Protein AF-A0A1I8GS49-F1 (afdb_monomer)

Foldseek 3Di:
DALLVQLQVCLCVVDDDPPDGDPVCSVVSSVVSSCCVVCVCVVPVD

InterPro domains:
  IPR000198 Rho GTPase-activating protein domain [PS50238] (1-44)
  IPR008936 Rho GTPase activation protein [G3DSA:1.10.555.10] (1-46)
  IPR008936 Rho GTPase activation protein [SSF483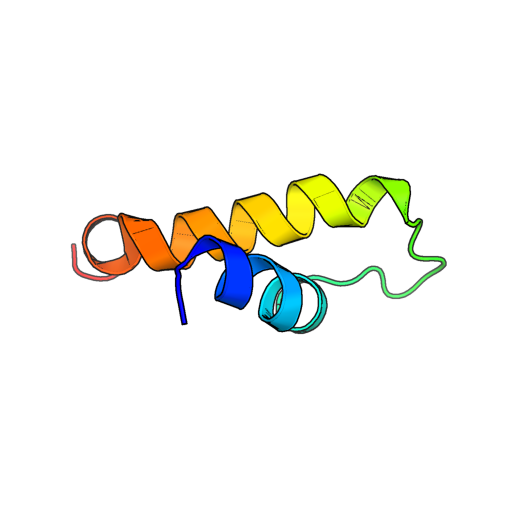50] (1-44)

Radius of gyration: 11.34 Å; Cα contacts (8 Å, |Δi|>4): 41; chains: 1; bounding box: 34×13×27 Å

Seq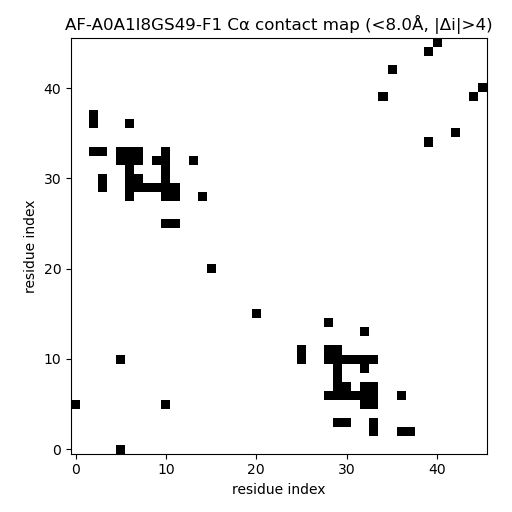uence (46 aa):
MTAVNLGIVFGPNLIWSRQQASLTVMKPINCFAQLLISDYAQIFLR

Solvent-accessible surface area (backbone atoms only — not comparable to full-atom values): 2741 Å² total; per-residue (Å²): 136,52,48,66,60,48,4,60,70,44,9,64,78,76,52,70,62,96,60,91,66,56,76,82,54,47,61,62,37,18,53,50,38,20,48,52,61,71,43,36,61,75,76,72,68,112

Mean predicted aligned error: 3.6 Å

Structure (mmCIF, N/CA/C/O backbone):
data_AF-A0A1I8GS49-F1
#
_entry.id   AF-A0A1I8GS49-F1
#
loop_
_atom_site.group_PDB
_atom_site.id
_atom_site.type_symbol
_atom_site.label_atom_id
_atom_site.label_alt_id
_atom_site.label_comp_id
_atom_site.label_asym_id
_atom_site.label_entity_id
_atom_site.label_seq_id
_at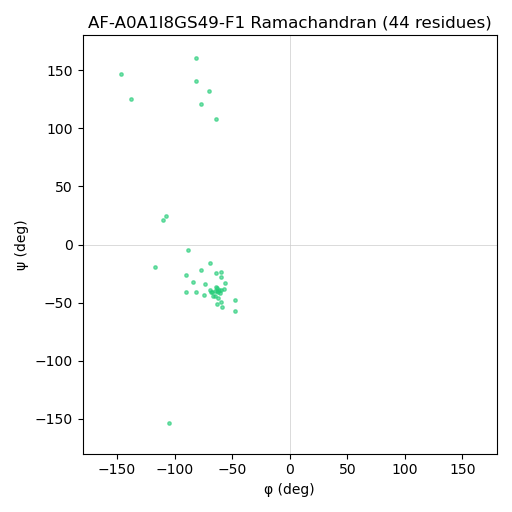om_site.pdbx_PDB_ins_code
_atom_site.Cartn_x
_atom_site.Cartn_y
_atom_site.Cartn_z
_atom_site.occupancy
_atom_site.B_iso_or_equiv
_atom_site.auth_seq_id
_atom_site.auth_comp_id
_atom_site.auth_asym_id
_atom_site.auth_atom_id
_atom_site.pdbx_PDB_model_num
ATOM 1 N N . MET A 1 1 ? -2.314 -4.205 12.071 1.00 76.38 1 MET A N 1
ATOM 2 C CA . MET A 1 1 ? -1.664 -3.772 10.814 1.00 76.38 1 MET A CA 1
ATOM 3 C C . MET A 1 1 ? -2.278 -2.444 10.400 1.00 76.38 1 MET A C 1
ATOM 5 O O . MET A 1 1 ? -3.460 -2.424 10.100 1.00 76.38 1 MET A O 1
ATOM 9 N N . THR A 1 2 ? -1.539 -1.336 10.494 1.00 94.69 2 THR A N 1
ATOM 10 C CA . THR A 1 2 ? -2.039 0.009 10.141 1.00 94.69 2 THR A CA 1
ATOM 11 C C . THR A 1 2 ? -1.974 0.240 8.628 1.00 94.69 2 THR A C 1
ATOM 13 O O . THR A 1 2 ? -1.202 -0.431 7.945 1.00 94.69 2 THR A O 1
ATOM 16 N N . ALA A 1 3 ? -2.725 1.212 8.097 1.00 91.44 3 ALA A N 1
ATOM 17 C CA . ALA A 1 3 ? -2.696 1.558 6.668 1.00 91.44 3 ALA A CA 1
ATOM 18 C C . ALA A 1 3 ? -1.282 1.910 6.163 1.00 91.44 3 ALA A C 1
ATOM 20 O O . ALA A 1 3 ? -0.934 1.574 5.037 1.00 91.44 3 ALA A O 1
ATOM 21 N N . VAL A 1 4 ? -0.442 2.510 7.015 1.00 94.56 4 VAL A N 1
ATOM 22 C CA . VAL A 1 4 ? 0.980 2.771 6.724 1.00 94.56 4 VAL A CA 1
ATOM 23 C C . VAL A 1 4 ? 1.748 1.462 6.525 1.00 94.56 4 VAL A C 1
ATOM 25 O O . VAL A 1 4 ? 2.419 1.288 5.510 1.00 94.56 4 VAL A O 1
ATOM 28 N N . ASN A 1 5 ? 1.622 0.514 7.462 1.00 96.00 5 ASN A N 1
ATOM 29 C CA . ASN A 1 5 ? 2.317 -0.774 7.373 1.00 96.00 5 ASN A CA 1
ATOM 30 C C . ASN A 1 5 ? 1.852 -1.568 6.148 1.00 96.00 5 ASN A C 1
ATOM 32 O O . ASN A 1 5 ? 2.669 -2.181 5.467 1.00 96.00 5 ASN A O 1
ATOM 36 N N . LEU A 1 6 ? 0.550 -1.526 5.857 1.00 96.06 6 LEU A N 1
ATOM 37 C CA . LEU A 1 6 ? -0.029 -2.172 4.684 1.00 96.06 6 LEU A CA 1
ATOM 38 C C . LEU A 1 6 ? 0.426 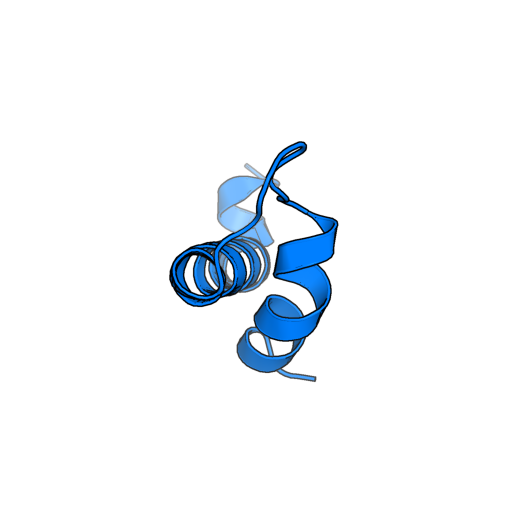-1.501 3.382 1.00 96.06 6 LEU A C 1
ATOM 40 O O . LEU A 1 6 ? 0.776 -2.200 2.439 1.00 96.06 6 LEU A O 1
ATOM 44 N N . GLY A 1 7 ? 0.504 -0.170 3.341 1.00 95.00 7 GLY A N 1
ATOM 45 C CA . GLY A 1 7 ? 1.004 0.567 2.183 1.00 95.00 7 GLY A CA 1
ATOM 46 C C . GLY A 1 7 ? 2.446 0.201 1.824 1.00 95.00 7 GLY A C 1
ATOM 47 O O . GLY A 1 7 ? 2.755 0.036 0.649 1.00 95.00 7 GLY A O 1
ATOM 48 N N . ILE A 1 8 ? 3.310 -0.011 2.824 1.00 94.62 8 ILE A N 1
ATOM 49 C CA . ILE A 1 8 ? 4.710 -0.418 2.612 1.00 94.62 8 ILE A CA 1
ATOM 50 C C . ILE A 1 8 ? 4.819 -1.806 1.968 1.00 94.62 8 ILE A C 1
ATOM 52 O O . ILE A 1 8 ? 5.623 -1.994 1.058 1.00 94.62 8 ILE A O 1
ATOM 56 N N . VAL A 1 9 ? 4.034 -2.783 2.430 1.00 94.69 9 VAL A N 1
ATOM 57 C CA . VAL A 1 9 ? 4.132 -4.170 1.935 1.00 94.69 9 VAL A CA 1
ATOM 58 C C . VAL A 1 9 ? 3.331 -4.401 0.653 1.00 94.69 9 VAL A C 1
ATOM 60 O O . VAL A 1 9 ? 3.739 -5.194 -0.194 1.00 94.69 9 VAL A O 1
ATOM 63 N N . PHE A 1 10 ? 2.205 -3.706 0.475 1.00 95.50 10 PHE A N 1
ATOM 64 C CA . PHE A 1 10 ? 1.357 -3.860 -0.706 1.00 95.50 10 PHE A CA 1
ATOM 65 C C . PHE A 1 10 ? 1.726 -2.917 -1.847 1.00 95.50 10 PHE A C 1
ATOM 67 O O . PHE A 1 10 ? 1.500 -3.283 -2.994 1.00 95.50 10 PHE A O 1
ATOM 74 N N . GLY A 1 11 ? 2.328 -1.754 -1.582 1.00 94.56 11 GLY A N 1
ATOM 75 C CA . GLY A 1 11 ? 2.688 -0.774 -2.611 1.00 94.56 11 GLY A CA 1
ATOM 76 C C . GLY A 1 11 ? 3.412 -1.386 -3.818 1.00 94.56 11 GLY A C 1
ATOM 77 O O . GLY A 1 11 ? 2.883 -1.304 -4.929 1.00 94.56 11 GLY A O 1
ATOM 78 N N . PRO A 1 12 ? 4.553 -2.071 -3.621 1.00 92.44 12 PRO A N 1
ATOM 79 C CA . PRO A 1 12 ? 5.280 -2.738 -4.702 1.00 92.44 12 PRO A CA 1
ATOM 80 C C . PRO A 1 12 ? 4.485 -3.821 -5.444 1.00 92.44 12 PRO A C 1
ATOM 82 O O . PRO A 1 12 ? 4.736 -4.070 -6.618 1.00 92.44 12 PRO A O 1
ATOM 85 N N . ASN A 1 13 ? 3.522 -4.463 -4.773 1.00 93.25 13 ASN A N 1
ATOM 86 C CA . ASN A 1 13 ? 2.653 -5.474 -5.382 1.00 93.25 13 ASN A CA 1
ATOM 87 C C . ASN A 1 13 ? 1.548 -4.853 -6.254 1.00 93.25 13 ASN A C 1
ATOM 89 O O . ASN A 1 13 ? 1.012 -5.526 -7.130 1.00 93.25 13 ASN A O 1
ATOM 93 N N . LEU A 1 14 ? 1.207 -3.581 -6.023 1.00 93.31 14 LEU A N 1
ATOM 94 C CA . LEU A 1 14 ? 0.204 -2.845 -6.796 1.00 93.31 14 LEU A CA 1
ATOM 95 C C . LEU A 1 14 ? 0.821 -2.117 -7.992 1.00 93.31 14 LEU A C 1
ATOM 97 O O . LEU A 1 14 ? 0.231 -2.083 -9.070 1.00 93.31 14 LEU A O 1
ATOM 101 N N . ILE A 1 15 ? 1.993 -1.507 -7.799 1.00 90.69 15 ILE A N 1
ATOM 102 C CA . ILE A 1 15 ? 2.683 -0.719 -8.821 1.00 90.69 15 ILE A CA 1
ATOM 103 C C . ILE A 1 15 ? 4.172 -1.039 -8.772 1.00 90.69 15 ILE A C 1
ATOM 105 O O . ILE A 1 15 ? 4.832 -0.845 -7.752 1.00 90.69 15 ILE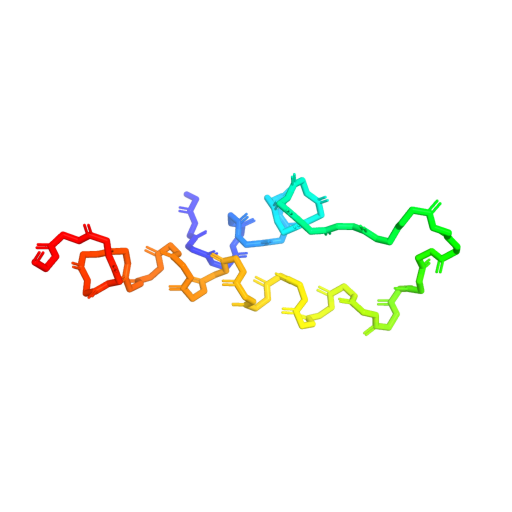 A O 1
ATOM 109 N N . TRP A 1 16 ? 4.720 -1.448 -9.916 1.00 87.69 16 TRP A N 1
ATOM 110 C CA . TRP A 1 16 ? 6.153 -1.649 -10.082 1.00 87.69 16 TRP A CA 1
ATOM 111 C C . TRP A 1 16 ? 6.609 -1.303 -11.498 1.00 87.69 16 TRP A C 1
ATOM 113 O O . TRP A 1 16 ? 5.882 -1.508 -12.473 1.00 87.69 16 TRP A O 1
ATOM 123 N N . SER A 1 17 ? 7.834 -0.787 -11.620 1.00 83.94 17 SER A N 1
ATOM 124 C CA . SER A 1 17 ? 8.456 -0.591 -12.931 1.00 83.94 17 SER A CA 1
ATOM 125 C C . SER A 1 17 ? 8.806 -1.946 -13.534 1.00 83.94 17 SER A C 1
ATOM 127 O O . SER A 1 17 ? 9.442 -2.771 -12.888 1.00 83.94 17 SER A O 1
ATOM 129 N N . ARG A 1 18 ? 8.449 -2.174 -14.801 1.00 83.25 18 ARG A N 1
ATOM 130 C CA . ARG A 1 18 ? 8.903 -3.371 -15.535 1.00 83.25 18 ARG A CA 1
ATOM 131 C C . ARG A 1 18 ? 10.405 -3.345 -15.838 1.00 83.25 18 ARG A C 1
ATOM 133 O O . ARG A 1 18 ? 10.970 -4.362 -16.219 1.00 83.25 18 ARG A O 1
ATOM 140 N N . GLN A 1 19 ? 11.019 -2.172 -15.723 1.00 82.81 19 GLN A N 1
ATOM 141 C CA . GLN A 1 19 ? 12.441 -1.933 -15.942 1.00 82.81 19 GLN A CA 1
ATOM 142 C C . GLN A 1 19 ? 13.128 -1.746 -14.580 1.00 82.81 19 GLN A C 1
ATOM 144 O O . GLN A 1 19 ? 12.654 -2.247 -13.561 1.00 82.81 19 GLN A O 1
ATOM 149 N N . GLN A 1 20 ? 14.241 -1.013 -14.530 1.00 73.31 20 GLN A N 1
ATOM 150 C CA . GLN A 1 20 ? 14.933 -0.743 -13.277 1.00 73.31 20 GLN A CA 1
A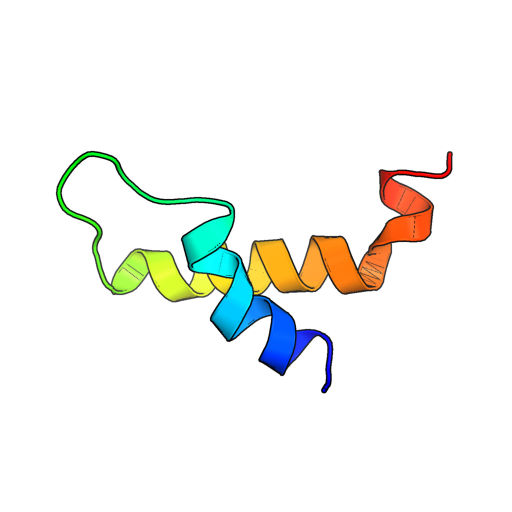TOM 151 C C . GLN A 1 20 ? 14.050 0.097 -12.346 1.00 73.31 20 GLN A C 1
ATOM 153 O O . GLN A 1 20 ? 13.805 1.282 -12.572 1.00 73.31 20 GLN A O 1
ATOM 158 N N . ALA A 1 21 ? 13.553 -0.535 -11.288 1.00 72.19 21 ALA A N 1
ATOM 159 C CA . ALA A 1 21 ? 12.866 0.157 -10.217 1.00 72.19 21 ALA A CA 1
ATOM 160 C C . ALA A 1 21 ? 13.902 0.837 -9.319 1.00 72.19 21 ALA A C 1
ATOM 162 O O . ALA A 1 21 ? 14.788 0.191 -8.758 1.00 72.19 21 ALA A O 1
ATOM 163 N N . SER A 1 22 ? 13.795 2.155 -9.195 1.00 79.94 22 SER A N 1
ATOM 164 C CA . SER A 1 22 ? 14.613 2.911 -8.254 1.00 79.94 22 SER A CA 1
ATOM 165 C C . SER A 1 22 ? 14.014 2.828 -6.852 1.00 79.94 22 SER A C 1
ATOM 167 O O . SER A 1 22 ? 12.807 2.982 -6.670 1.00 79.94 22 SER A O 1
ATOM 169 N N . LEU A 1 23 ? 14.855 2.699 -5.827 1.00 83.25 23 LEU A N 1
ATOM 170 C CA . LEU A 1 23 ? 14.400 2.824 -4.439 1.00 83.25 23 LEU A CA 1
ATOM 171 C C . LEU A 1 23 ? 13.779 4.203 -4.155 1.00 83.25 23 LEU A C 1
ATOM 173 O O . LEU A 1 23 ? 12.928 4.329 -3.277 1.00 83.25 23 LEU A O 1
ATOM 177 N N . THR A 1 24 ? 14.131 5.227 -4.940 1.00 86.75 24 THR A N 1
ATOM 178 C CA . THR A 1 24 ? 13.548 6.572 -4.817 1.00 86.75 24 THR A CA 1
ATOM 179 C C . THR A 1 24 ? 12.047 6.606 -5.117 1.00 86.75 24 THR A C 1
ATOM 181 O O . THR A 1 24 ? 11.353 7.473 -4.587 1.00 86.75 24 THR A O 1
ATOM 184 N N . VAL A 1 25 ? 11.518 5.650 -5.897 1.00 88.62 25 VAL A N 1
ATOM 185 C CA . VAL A 1 25 ? 10.077 5.574 -6.199 1.00 88.62 25 VAL A CA 1
ATOM 186 C C . VAL A 1 25 ? 9.281 4.760 -5.172 1.00 88.62 25 VAL A C 1
ATOM 188 O O . VAL A 1 25 ? 8.056 4.766 -5.215 1.00 88.62 25 VAL A O 1
ATOM 191 N N . MET A 1 26 ? 9.932 4.131 -4.185 1.00 91.44 26 MET A N 1
ATOM 192 C CA . MET A 1 26 ? 9.229 3.348 -3.155 1.00 91.44 26 MET A CA 1
ATOM 193 C C . MET A 1 26 ? 8.338 4.215 -2.271 1.00 91.44 26 MET A C 1
ATOM 195 O O . MET A 1 26 ? 7.219 3.835 -1.945 1.00 91.44 26 MET A O 1
ATOM 199 N N . LYS A 1 27 ? 8.811 5.410 -1.899 1.00 94.06 27 LYS A N 1
ATOM 200 C CA . LYS A 1 27 ? 8.049 6.335 -1.052 1.00 94.06 27 LYS A CA 1
ATOM 201 C C . LYS A 1 27 ? 6.701 6.731 -1.679 1.00 94.06 27 LYS A C 1
ATOM 203 O O . LYS A 1 27 ? 5.688 6.551 -1.003 1.00 94.06 27 LYS A O 1
ATOM 208 N N . PRO A 1 28 ? 6.640 7.234 -2.928 1.00 94.75 28 PRO A N 1
ATOM 209 C CA . PRO A 1 28 ? 5.356 7.554 -3.547 1.00 94.75 28 PRO A CA 1
ATOM 210 C C . PRO A 1 28 ? 4.470 6.316 -3.755 1.00 94.75 28 PRO A C 1
ATOM 212 O O . PRO A 1 28 ? 3.269 6.415 -3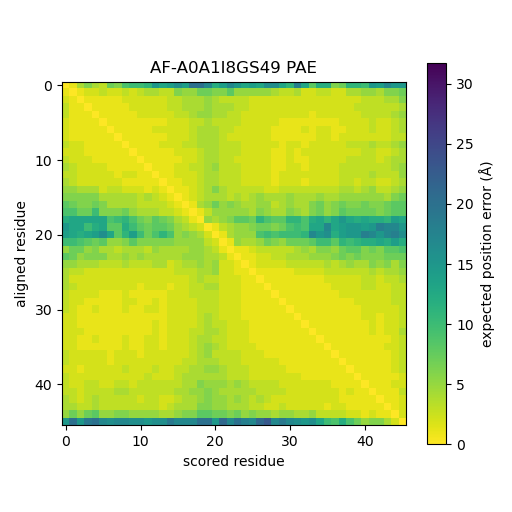.529 1.00 94.75 28 PRO A O 1
ATOM 215 N N . ILE A 1 29 ? 5.037 5.151 -4.093 1.00 95.25 29 ILE A N 1
ATOM 216 C CA . ILE A 1 29 ? 4.281 3.892 -4.243 1.00 95.25 29 ILE A CA 1
ATOM 217 C C . ILE A 1 29 ? 3.616 3.471 -2.920 1.00 95.25 29 ILE A C 1
ATOM 219 O O . ILE A 1 29 ? 2.426 3.154 -2.889 1.00 95.25 29 ILE A O 1
ATOM 223 N N . ASN A 1 30 ? 4.353 3.528 -1.810 1.00 95.81 30 ASN A N 1
ATOM 224 C CA . ASN A 1 30 ? 3.834 3.155 -0.494 1.00 95.81 30 ASN A CA 1
ATOM 225 C C . ASN A 1 30 ? 2.767 4.144 -0.003 1.00 95.81 30 ASN A C 1
ATOM 227 O O . ASN A 1 30 ? 1.738 3.727 0.527 1.00 95.81 30 ASN A O 1
ATOM 231 N N . CYS A 1 31 ? 2.983 5.449 -0.212 1.00 96.31 31 CYS A N 1
ATOM 232 C CA . CYS A 1 31 ? 1.984 6.475 0.096 1.00 96.31 31 CYS A CA 1
ATOM 233 C C . CYS A 1 31 ? 0.708 6.296 -0.729 1.00 96.31 31 CYS A C 1
ATOM 235 O O . CYS A 1 31 ? -0.385 6.438 -0.190 1.00 96.31 31 CYS A O 1
ATOM 237 N N . PHE A 1 32 ? 0.833 5.955 -2.013 1.00 96.94 32 PHE A N 1
ATOM 238 C CA . PHE A 1 32 ? -0.320 5.680 -2.863 1.00 96.94 32 PHE A CA 1
ATOM 239 C C . PHE A 1 32 ? -1.150 4.513 -2.317 1.00 96.94 32 PHE A C 1
ATOM 241 O O . PHE A 1 32 ? -2.354 4.655 -2.112 1.00 96.94 32 PHE A O 1
ATOM 248 N N . ALA A 1 33 ? -0.506 3.390 -1.993 1.00 97.31 33 ALA A N 1
ATOM 249 C CA . ALA A 1 33 ? -1.190 2.242 -1.406 1.00 97.31 33 ALA A CA 1
ATOM 250 C C . ALA A 1 33 ? -1.840 2.575 -0.054 1.00 97.31 33 ALA A C 1
ATOM 252 O O . ALA A 1 33 ? -2.964 2.155 0.211 1.00 97.31 33 ALA A O 1
ATOM 253 N N . GLN A 1 34 ? -1.179 3.379 0.782 1.00 97.56 34 GLN A N 1
ATOM 254 C CA . GLN A 1 34 ? -1.766 3.859 2.032 1.00 97.56 34 GLN A CA 1
ATOM 255 C C . GLN A 1 34 ? -3.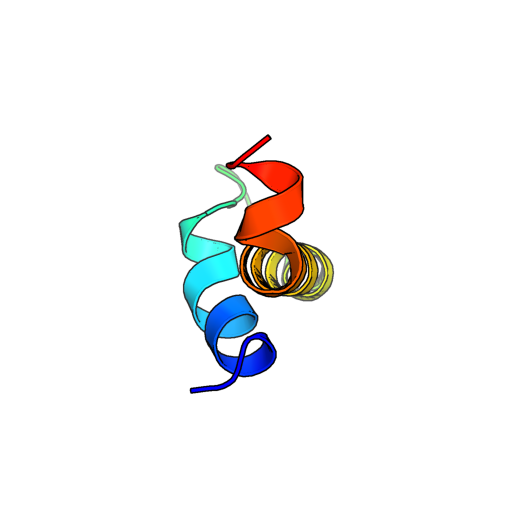040 4.686 1.789 1.00 97.56 34 GLN A C 1
ATOM 257 O O . GLN A 1 34 ? -4.011 4.520 2.528 1.00 97.56 34 GLN A O 1
ATOM 262 N N . LEU A 1 35 ? -3.048 5.560 0.780 1.00 97.62 35 LEU A N 1
ATOM 263 C CA . LEU A 1 35 ? -4.187 6.422 0.455 1.00 97.62 35 LEU A CA 1
ATOM 264 C C . LEU A 1 35 ? -5.376 5.588 -0.038 1.00 97.62 35 L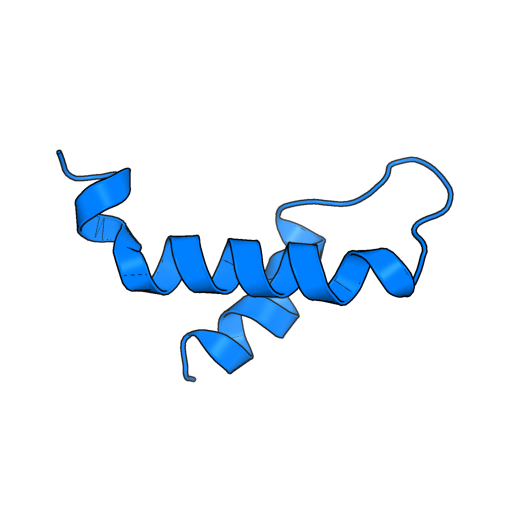EU A C 1
ATOM 266 O O . LEU A 1 35 ? -6.483 5.742 0.467 1.00 97.62 35 LEU A O 1
ATOM 270 N N . LEU A 1 36 ? -5.129 4.607 -0.914 1.00 96.88 36 LEU A N 1
ATOM 271 C CA . LEU A 1 36 ? -6.161 3.660 -1.353 1.00 96.88 36 LEU A CA 1
ATOM 272 C C . LEU A 1 36 ? -6.812 2.903 -0.190 1.00 96.88 36 LEU A C 1
ATOM 274 O O . LEU A 1 36 ? -8.013 2.650 -0.217 1.00 96.88 36 LEU A O 1
ATOM 278 N N . ILE A 1 37 ? -6.022 2.529 0.819 1.00 95.94 37 ILE A N 1
ATOM 279 C CA . ILE A 1 37 ? -6.519 1.805 1.994 1.00 95.94 37 ILE A CA 1
ATOM 280 C C . ILE A 1 37 ? -7.292 2.743 2.925 1.00 95.94 37 ILE A C 1
ATOM 282 O O . ILE A 1 37 ? -8.344 2.367 3.435 1.00 95.94 37 ILE A O 1
ATOM 286 N N . SER A 1 38 ? -6.772 3.949 3.157 1.00 97.44 38 SER A N 1
ATOM 287 C CA . SER A 1 38 ? -7.360 4.913 4.098 1.00 97.44 38 SER A CA 1
ATOM 288 C C . SER A 1 38 ? -8.694 5.457 3.590 1.00 97.44 38 SER A C 1
ATOM 290 O O . SER A 1 38 ? -9.641 5.575 4.363 1.00 97.44 38 SER A O 1
ATOM 292 N N . ASP A 1 39 ? -8.788 5.714 2.285 1.00 96.75 39 ASP A N 1
ATOM 293 C CA . ASP A 1 39 ? -9.934 6.369 1.652 1.00 96.75 39 ASP A CA 1
ATOM 294 C C . ASP A 1 39 ? -10.750 5.416 0.762 1.00 96.75 39 ASP A C 1
ATOM 296 O O . ASP A 1 39 ? -11.509 5.856 -0.104 1.00 96.75 39 ASP A O 1
ATOM 300 N N . TYR A 1 40 ? -10.639 4.100 0.987 1.00 95.81 40 TYR A N 1
ATOM 301 C CA . TYR A 1 40 ? -11.265 3.059 0.160 1.00 95.81 40 TYR A CA 1
ATOM 302 C C . TYR A 1 40 ? -12.746 3.330 -0.141 1.00 95.81 40 TYR A C 1
ATOM 304 O O . TYR A 1 40 ? -13.174 3.262 -1.291 1.00 95.81 40 TYR A O 1
ATOM 312 N N . ALA A 1 41 ? -13.532 3.679 0.882 1.00 96.25 41 ALA A N 1
ATOM 313 C CA . ALA A 1 41 ? -14.961 3.926 0.720 1.00 96.25 41 ALA A CA 1
ATOM 314 C C . ALA A 1 41 ? -15.257 5.122 -0.200 1.00 96.25 41 ALA A C 1
ATOM 316 O O . ALA A 1 41 ? -16.182 5.062 -1.002 1.00 96.25 41 ALA A O 1
ATOM 317 N N . GLN A 1 42 ? -14.455 6.187 -0.129 1.00 96.50 42 GLN A N 1
ATOM 318 C CA . GLN A 1 42 ? -14.643 7.370 -0.972 1.00 96.50 42 GLN A CA 1
ATOM 319 C C . GLN A 1 42 ? -14.226 7.112 -2.423 1.00 96.50 42 GLN A C 1
ATOM 321 O O . GLN A 1 42 ? -14.828 7.662 -3.343 1.00 96.50 42 GLN A O 1
ATOM 326 N N . ILE A 1 43 ? -13.196 6.286 -2.618 1.00 95.56 43 ILE A N 1
ATOM 327 C CA . ILE A 1 43 ? -12.622 5.998 -3.935 1.00 95.56 43 ILE A CA 1
ATOM 328 C C . ILE A 1 43 ? -13.448 4.945 -4.685 1.00 95.56 43 ILE A C 1
ATOM 330 O O . ILE A 1 43 ? -13.657 5.087 -5.887 1.00 95.56 43 ILE A O 1
ATOM 334 N N . PHE A 1 44 ? -13.914 3.897 -3.995 1.00 95.69 44 PHE A N 1
ATOM 335 C CA . PHE A 1 44 ? -14.471 2.701 -4.638 1.00 95.69 44 PHE A CA 1
ATOM 336 C C . PHE A 1 44 ? -15.951 2.426 -4.349 1.00 95.69 44 PHE A C 1
ATOM 338 O O . PHE A 1 44 ? -16.560 1.674 -5.103 1.00 95.69 44 PHE A O 1
ATOM 345 N N . LEU A 1 45 ? -16.540 2.987 -3.286 1.00 93.69 45 LEU A N 1
ATOM 346 C CA . LEU A 1 45 ? -17.924 2.687 -2.872 1.00 93.69 45 LEU A CA 1
ATOM 347 C C . LEU A 1 45 ? -18.905 3.837 -3.155 1.00 93.69 45 LEU A C 1
ATOM 349 O O . LEU A 1 45 ? -19.916 3.964 -2.464 1.00 93.69 45 LEU A O 1
ATOM 353 N N . ARG A 1 46 ? -18.583 4.687 -4.133 1.00 62.56 46 ARG A N 1
ATOM 354 C CA . ARG A 1 46 ? -19.392 5.850 -4.510 1.00 62.56 46 ARG A CA 1
ATOM 355 C C . ARG A 1 46 ? -20.580 5.482 -5.391 1.00 62.56 46 ARG A C 1
ATOM 357 O O . ARG A 1 46 ? -20.393 4.648 -6.303 1.00 62.56 46 ARG A O 1
#

pLDDT: mean 91.2, std 7.75, range [62.56, 97.62]

Secondary structure (DSSP, 8-state):
--HHHHHHHHHHHH---SS---GGGHHHHHHHHHHHHHTHHHHH--

Organism: NCBI:txid282301